Protein AF-A0AAP3A516-F1 (afdb_monomer_lite)

Structure (mmCIF, N/CA/C/O backbone):
data_AF-A0AAP3A516-F1
#
_entry.id   AF-A0AAP3A516-F1
#
loop_
_atom_site.group_PDB
_atom_site.id
_atom_site.type_symbol
_atom_site.label_atom_id
_atom_site.label_alt_id
_atom_site.label_comp_id
_atom_site.label_asym_id
_atom_site.label_entity_id
_atom_site.label_seq_id
_atom_site.pdbx_PDB_ins_code
_atom_site.Cartn_x
_atom_site.Cartn_y
_atom_site.Cartn_z
_atom_site.occupancy
_atom_site.B_iso_or_equiv
_atom_site.auth_seq_id
_atom_site.auth_comp_id
_atom_site.auth_asym_id
_atom_site.auth_atom_id
_atom_site.pdbx_PDB_model_num
ATOM 1 N N . ASP A 1 1 ? -17.434 3.857 7.312 1.00 88.25 1 ASP A N 1
ATOM 2 C CA . ASP A 1 1 ? -17.340 2.934 8.456 1.00 88.25 1 ASP A CA 1
ATOM 3 C C . ASP A 1 1 ? -15.912 2.413 8.502 1.00 88.25 1 ASP A C 1
ATOM 5 O O . ASP A 1 1 ? -15.502 1.729 7.568 1.00 88.25 1 ASP A O 1
ATOM 9 N N . VAL A 1 2 ? -15.137 2.855 9.497 1.00 93.06 2 VAL A N 1
ATOM 10 C CA . VAL A 1 2 ? -13.698 2.561 9.594 1.00 93.06 2 VAL A CA 1
ATOM 11 C C . VAL A 1 2 ? -13.474 1.065 9.796 1.00 93.06 2 VAL A C 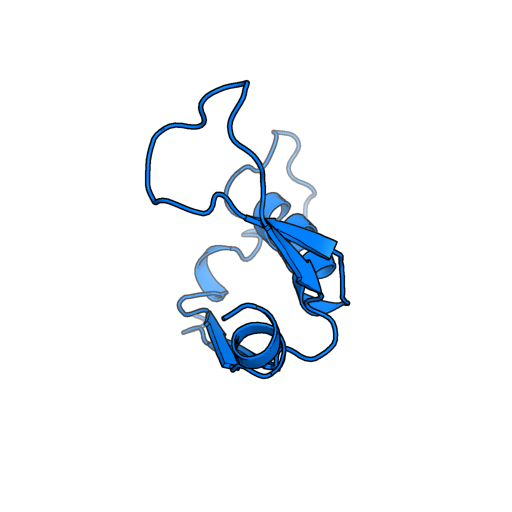1
ATOM 13 O O . VAL A 1 2 ? -12.673 0.476 9.078 1.00 93.06 2 VAL A O 1
ATOM 16 N N . GLU A 1 3 ? -14.244 0.416 10.671 1.00 95.44 3 GLU A N 1
ATOM 17 C CA . GLU A 1 3 ? -14.080 -1.013 10.967 1.00 95.44 3 GLU A CA 1
ATOM 18 C C . GLU A 1 3 ? -14.290 -1.891 9.730 1.00 95.44 3 GLU A C 1
ATOM 20 O O . GLU A 1 3 ? -13.541 -2.842 9.497 1.00 95.44 3 GLU A O 1
ATOM 25 N N . LYS A 1 4 ? -15.284 -1.550 8.899 1.00 96.06 4 LYS A N 1
ATOM 26 C CA . LYS A 1 4 ? -15.510 -2.238 7.620 1.00 96.06 4 LYS A CA 1
ATOM 27 C C . LYS A 1 4 ? -14.357 -2.010 6.642 1.00 96.06 4 LYS A C 1
ATOM 29 O O . LYS A 1 4 ? -13.925 -2.956 5.990 1.00 96.06 4 LYS A O 1
ATOM 34 N N . ALA A 1 5 ? -13.852 -0.779 6.549 1.00 95.00 5 ALA A N 1
ATOM 35 C CA . ALA A 1 5 ? -12.764 -0.428 5.637 1.00 95.00 5 ALA A CA 1
ATOM 36 C C . ALA A 1 5 ? -11.452 -1.156 5.978 1.00 95.00 5 ALA A C 1
ATOM 38 O O . ALA A 1 5 ? -10.767 -1.624 5.074 1.00 95.00 5 ALA A O 1
ATOM 39 N N . GLN A 1 6 ? -11.146 -1.339 7.268 1.00 97.69 6 GLN A N 1
ATOM 40 C CA . GLN A 1 6 ? -9.944 -2.051 7.732 1.00 97.69 6 GLN A CA 1
ATOM 41 C C . GLN A 1 6 ? -9.912 -3.545 7.364 1.00 97.69 6 GLN A C 1
ATOM 43 O O . GLN A 1 6 ? -8.887 -4.195 7.532 1.00 97.69 6 GLN A O 1
ATOM 48 N N . ARG A 1 7 ? -11.029 -4.107 6.888 1.00 97.50 7 ARG A N 1
ATOM 49 C CA . ARG A 1 7 ? -11.138 -5.496 6.406 1.00 97.50 7 ARG A CA 1
ATOM 50 C C . ARG A 1 7 ? -11.337 -5.570 4.890 1.00 97.50 7 ARG A C 1
ATOM 52 O O . ARG A 1 7 ? -11.743 -6.610 4.373 1.00 97.50 7 ARG A O 1
ATOM 59 N N . GLY A 1 8 ? -11.154 -4.445 4.204 1.00 97.81 8 GLY A N 1
ATOM 60 C CA . GLY A 1 8 ? -11.357 -4.316 2.771 1.00 97.81 8 GLY A CA 1
ATOM 61 C C . GLY A 1 8 ? -10.209 -4.884 1.941 1.00 97.81 8 GLY A C 1
ATOM 62 O O . GLY A 1 8 ? -9.209 -5.390 2.453 1.00 97.81 8 GLY A O 1
ATOM 63 N N . ILE A 1 9 ? -10.376 -4.755 0.627 1.00 98.25 9 ILE A N 1
ATOM 64 C CA . ILE A 1 9 ? -9.377 -5.110 -0.378 1.00 98.25 9 ILE A CA 1
ATOM 65 C C . ILE A 1 9 ? -9.053 -3.846 -1.171 1.00 98.25 9 ILE A C 1
ATOM 67 O O . ILE A 1 9 ? -9.963 -3.129 -1.592 1.00 98.25 9 ILE A O 1
ATOM 71 N N . VAL A 1 10 ? -7.767 -3.585 -1.380 1.00 98.12 10 VAL A N 1
ATOM 72 C CA . VAL A 1 10 ? -7.254 -2.498 -2.215 1.00 98.12 10 VAL A CA 1
ATOM 73 C C . VAL A 1 10 ? -6.546 -3.109 -3.417 1.00 98.12 10 VAL A C 1
ATOM 75 O O . VAL A 1 10 ? -5.633 -3.914 -3.255 1.00 98.12 10 VAL A O 1
ATOM 78 N N . TYR A 1 11 ? -6.957 -2.711 -4.620 1.00 98.25 11 TYR A N 1
ATOM 79 C CA . TYR A 1 11 ? -6.245 -3.022 -5.856 1.00 98.25 11 TYR A CA 1
ATOM 80 C C . TYR A 1 11 ? -5.445 -1.796 -6.302 1.00 98.25 11 TYR A C 1
ATOM 82 O O . TYR A 1 11 ? -6.002 -0.702 -6.404 1.00 98.25 11 TYR A O 1
ATOM 90 N N . ILE A 1 12 ? -4.150 -1.981 -6.546 1.00 97.56 12 ILE A N 1
ATOM 91 C CA . ILE A 1 12 ? -3.245 -0.972 -7.098 1.00 97.56 12 ILE A CA 1
ATOM 92 C C . ILE A 1 12 ? -2.878 -1.433 -8.503 1.00 97.56 12 ILE A C 1
ATOM 94 O O . ILE A 1 12 ? -2.170 -2.426 -8.650 1.00 97.56 12 ILE A O 1
ATOM 98 N N . ASP A 1 13 ? -3.375 -0.729 -9.514 1.00 97.00 13 ASP A N 1
ATOM 99 C CA . ASP A 1 13 ? -3.007 -0.977 -10.907 1.00 97.00 13 ASP A CA 1
ATOM 100 C C . ASP A 1 13 ? -1.731 -0.222 -11.292 1.00 97.00 13 ASP A C 1
ATOM 102 O O . ASP A 1 13 ? -1.302 0.691 -10.582 1.00 97.00 13 ASP A O 1
ATOM 106 N N . GLU A 1 14 ? -1.153 -0.580 -12.437 1.00 95.38 14 GLU A N 1
ATOM 107 C CA . GLU A 1 14 ? 0.023 0.084 -13.013 1.00 95.38 14 GLU A CA 1
ATOM 108 C C . GLU A 1 14 ? 1.231 0.177 -12.055 1.00 95.38 14 GLU A C 1
ATOM 110 O O . GLU A 1 14 ? 2.024 1.123 -12.114 1.00 95.38 14 GLU A O 1
ATOM 115 N N . ILE A 1 15 ? 1.425 -0.818 -11.176 1.00 94.44 15 ILE A N 1
ATOM 116 C CA . ILE A 1 15 ? 2.570 -0.846 -10.247 1.00 94.44 15 ILE A CA 1
ATOM 117 C C . ILE A 1 15 ? 3.918 -0.859 -10.996 1.00 94.44 15 ILE A C 1
ATOM 119 O O . ILE A 1 15 ? 4.942 -0.423 -10.469 1.00 94.44 15 ILE A O 1
ATOM 123 N N . ASP A 1 16 ? 3.923 -1.297 -12.259 1.00 92.00 16 ASP A N 1
ATOM 124 C CA . ASP A 1 16 ? 5.079 -1.232 -13.154 1.00 92.00 16 ASP A CA 1
ATOM 125 C C . ASP A 1 16 ? 5.559 0.208 -13.402 1.00 92.00 16 ASP A C 1
ATOM 127 O O . ASP A 1 16 ? 6.753 0.428 -13.616 1.00 92.00 16 ASP A O 1
ATOM 131 N N . LYS A 1 17 ? 4.680 1.214 -13.308 1.00 90.88 17 LYS A N 1
ATOM 132 C CA . LYS A 1 17 ? 5.021 2.622 -13.574 1.00 90.88 17 LYS A CA 1
ATOM 133 C C . LYS A 1 17 ? 5.859 3.268 -12.477 1.00 90.88 17 LYS A C 1
ATOM 135 O O . LYS A 1 17 ? 6.547 4.248 -12.755 1.00 90.88 17 LYS A O 1
ATOM 140 N N . ILE A 1 18 ? 5.825 2.721 -11.260 1.00 91.06 18 ILE A N 1
ATOM 141 C CA . ILE A 1 18 ? 6.624 3.212 -10.129 1.00 91.06 18 ILE A CA 1
ATOM 142 C C . ILE A 1 18 ? 7.932 2.430 -9.953 1.00 91.06 18 ILE A C 1
ATOM 144 O O . ILE A 1 18 ? 8.649 2.642 -8.975 1.00 91.06 18 ILE A O 1
ATOM 148 N N . SER A 1 19 ? 8.246 1.506 -10.867 1.00 85.25 19 SER A N 1
ATOM 149 C CA . SER A 1 19 ? 9.520 0.783 -10.883 1.00 85.25 19 SER A CA 1
ATOM 150 C C . SER A 1 19 ? 10.700 1.716 -11.191 1.00 85.25 19 SER A C 1
ATOM 152 O O . SER A 1 19 ? 10.568 2.723 -11.895 1.00 85.25 19 SER A O 1
ATOM 154 N N . ARG A 1 20 ? 11.882 1.401 -10.645 1.00 76.25 20 ARG A N 1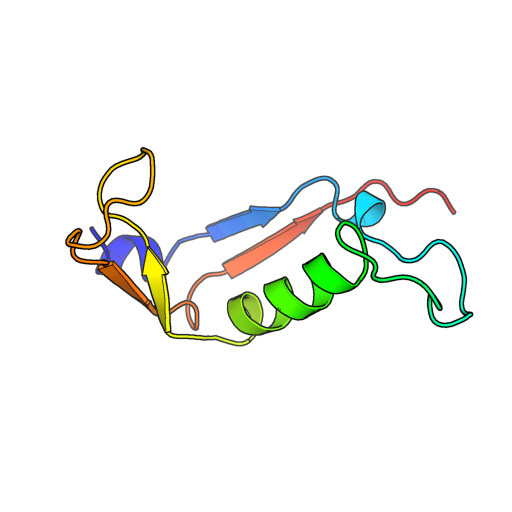
ATOM 155 C CA . ARG A 1 20 ? 13.109 2.118 -11.011 1.00 76.25 20 ARG A CA 1
ATOM 156 C C . ARG A 1 20 ? 13.493 1.767 -12.451 1.00 76.25 20 ARG A C 1
ATOM 158 O O . ARG A 1 20 ? 13.421 0.612 -12.851 1.00 76.25 20 ARG A O 1
ATOM 165 N N . LYS A 1 21 ? 13.973 2.762 -13.203 1.00 71.88 21 LYS A N 1
ATOM 166 C CA . LYS A 1 21 ? 14.466 2.578 -14.583 1.00 71.88 21 LYS A CA 1
ATOM 167 C C . LYS A 1 21 ? 15.915 2.080 -14.663 1.00 71.88 21 LYS A C 1
ATOM 169 O O . LYS A 1 21 ? 16.351 1.686 -15.739 1.00 71.88 21 LYS A O 1
ATOM 174 N N . SER A 1 22 ? 16.676 2.151 -13.571 1.00 73.19 22 SER A N 1
ATOM 175 C CA . SER A 1 22 ? 18.069 1.701 -13.510 1.00 73.19 22 SER A CA 1
ATOM 176 C C . SER A 1 22 ? 18.467 1.281 -12.093 1.00 73.19 22 SER A C 1
ATOM 178 O O . SER A 1 22 ? 17.875 1.733 -11.109 1.00 73.19 22 SER A O 1
ATOM 180 N N . ASP A 1 23 ? 19.497 0.435 -11.997 1.00 69.88 23 ASP A N 1
ATOM 181 C CA . ASP A 1 23 ? 20.042 -0.052 -10.721 1.00 69.88 23 ASP A CA 1
ATOM 182 C C . ASP A 1 23 ? 20.790 1.034 -9.934 1.00 69.88 23 ASP A C 1
ATOM 184 O O . ASP A 1 23 ? 20.943 0.941 -8.713 1.00 69.88 23 ASP A O 1
ATOM 188 N N . ASN A 1 24 ? 21.232 2.097 -10.613 1.00 71.62 24 ASN A N 1
ATOM 189 C CA . ASN A 1 24 ? 21.926 3.197 -9.961 1.00 71.62 24 ASN A CA 1
ATOM 190 C C . ASN A 1 24 ? 20.951 3.995 -9.078 1.00 71.62 24 ASN A C 1
ATOM 192 O O . ASN A 1 24 ? 19.900 4.422 -9.565 1.00 71.62 24 ASN A O 1
ATOM 196 N N . PRO A 1 25 ? 21.296 4.258 -7.802 1.00 66.56 25 PRO A N 1
ATOM 197 C CA . PRO A 1 25 ? 20.510 5.139 -6.951 1.00 66.56 25 PRO A CA 1
ATOM 198 C C . PRO A 1 25 ? 20.305 6.490 -7.638 1.00 66.56 25 PRO A C 1
ATOM 200 O O . PRO A 1 25 ? 21.265 7.107 -8.108 1.00 66.56 25 PRO A O 1
ATOM 203 N N . SER A 1 26 ? 19.056 6.952 -7.707 1.00 66.25 26 SER A N 1
ATOM 204 C CA . SER A 1 26 ? 18.764 8.268 -8.269 1.00 66.25 26 SER A CA 1
ATOM 205 C C . SER A 1 26 ? 19.434 9.343 -7.414 1.00 66.25 26 SER A C 1
ATOM 207 O O . SER A 1 26 ? 19.140 9.481 -6.229 1.00 66.25 26 SER A O 1
ATOM 209 N N . ILE A 1 27 ? 20.339 10.116 -8.019 1.00 67.44 27 ILE A N 1
ATOM 210 C CA . ILE A 1 27 ? 21.032 11.229 -7.351 1.00 67.44 27 ILE A CA 1
ATOM 211 C C . ILE A 1 27 ? 20.035 12.358 -7.035 1.00 67.44 27 ILE A C 1
ATOM 213 O O . ILE A 1 27 ? 20.157 13.055 -6.029 1.00 67.44 27 ILE A O 1
ATOM 217 N N . THR A 1 28 ? 19.016 12.527 -7.881 1.00 74.38 28 THR A N 1
ATOM 218 C CA . THR A 1 28 ? 17.911 13.470 -7.678 1.00 74.38 28 THR A CA 1
ATOM 219 C C . THR A 1 28 ? 16.740 12.803 -6.962 1.00 74.38 28 THR A C 1
ATOM 221 O O . THR A 1 28 ? 16.474 11.620 -7.166 1.00 74.38 28 THR A O 1
ATOM 224 N N . ARG A 1 29 ? 15.992 13.568 -6.159 1.00 73.12 29 ARG A N 1
ATOM 225 C CA . ARG A 1 29 ? 14.820 13.069 -5.425 1.00 73.12 29 ARG A CA 1
ATOM 226 C C . ARG A 1 29 ? 13.780 12.478 -6.384 1.00 73.12 29 ARG A C 1
ATOM 228 O O . ARG A 1 29 ? 13.160 13.216 -7.145 1.00 73.12 29 ARG A O 1
ATOM 235 N N . ASP A 1 30 ? 13.565 11.170 -6.298 1.00 74.25 30 ASP A N 1
ATOM 236 C CA . ASP A 1 30 ? 12.517 10.482 -7.044 1.00 74.25 30 ASP A CA 1
ATOM 237 C C . ASP A 1 30 ? 11.173 10.627 -6.316 1.00 74.25 30 ASP A C 1
ATOM 239 O O . ASP A 1 30 ? 10.972 10.109 -5.217 1.00 74.25 30 ASP A O 1
ATOM 243 N N . VAL A 1 31 ? 10.267 11.395 -6.916 1.00 78.19 31 VAL A N 1
ATOM 244 C CA . VAL A 1 31 ? 8.944 11.701 -6.352 1.00 78.19 31 VAL A CA 1
ATOM 245 C C . VAL A 1 31 ? 7.838 10.792 -6.886 1.00 78.19 31 VAL A C 1
ATOM 247 O O . VAL A 1 31 ? 6.734 10.829 -6.350 1.00 78.19 31 VAL A O 1
ATOM 250 N N . SER A 1 32 ? 8.116 9.992 -7.920 1.00 83.06 32 SER A N 1
ATOM 251 C CA . SER A 1 32 ? 7.105 9.212 -8.649 1.00 83.06 32 SER A CA 1
ATOM 252 C C . SER A 1 32 ? 7.422 7.722 -8.776 1.00 83.06 32 SER A C 1
ATOM 254 O O . SER A 1 32 ? 6.517 6.955 -9.076 1.00 83.06 32 SER A O 1
ATOM 256 N N . GLY A 1 33 ? 8.668 7.303 -8.557 1.00 88.00 33 GLY A N 1
ATOM 257 C CA . GLY A 1 33 ? 9.085 5.904 -8.578 1.00 88.00 33 GLY A CA 1
ATOM 258 C C . GLY A 1 33 ? 9.298 5.351 -7.173 1.00 88.00 33 GLY A C 1
ATOM 259 O O . GLY A 1 33 ? 8.352 5.075 -6.435 1.00 88.00 33 GLY A O 1
ATOM 260 N N . GLU A 1 34 ? 10.556 5.220 -6.766 1.00 87.56 34 GLU A N 1
ATOM 261 C CA . GLU A 1 34 ? 10.936 4.591 -5.500 1.00 87.56 34 GLU A CA 1
ATOM 262 C C . GLU A 1 34 ? 10.331 5.287 -4.277 1.00 87.56 34 GLU A C 1
ATOM 264 O O . GLU A 1 34 ? 9.925 4.617 -3.329 1.00 87.56 34 GLU A O 1
ATOM 269 N N . GLY A 1 35 ? 10.234 6.619 -4.283 1.00 88.62 35 GLY A N 1
ATOM 270 C CA . GLY A 1 35 ? 9.617 7.350 -3.175 1.00 88.62 35 GLY A CA 1
ATOM 271 C C . GLY A 1 35 ? 8.172 6.907 -2.918 1.00 88.62 35 GLY A C 1
ATOM 272 O O . GLY A 1 35 ? 7.739 6.839 -1.766 1.00 88.62 35 GLY A O 1
ATOM 273 N N . VAL A 1 36 ? 7.446 6.536 -3.979 1.00 92.81 36 VAL A N 1
ATOM 274 C CA . VAL A 1 36 ? 6.099 5.963 -3.878 1.00 92.81 36 VAL A CA 1
ATOM 275 C C . VAL A 1 36 ? 6.170 4.550 -3.304 1.00 92.81 36 VAL A C 1
ATOM 277 O O . VAL A 1 36 ? 5.414 4.241 -2.386 1.00 92.81 36 VAL A O 1
ATOM 280 N N . GLN A 1 37 ? 7.116 3.720 -3.757 1.00 92.12 37 GLN A N 1
ATOM 281 C CA . GLN A 1 37 ? 7.313 2.372 -3.207 1.00 92.12 37 GLN A CA 1
ATOM 282 C C . GLN A 1 37 ? 7.608 2.405 -1.700 1.00 92.12 37 GLN A C 1
ATOM 284 O O . GLN A 1 37 ? 6.958 1.705 -0.928 1.00 92.12 37 GLN A O 1
ATOM 289 N N . GLN A 1 38 ? 8.524 3.268 -1.253 1.00 90.88 38 GLN A N 1
ATOM 290 C CA . GLN A 1 38 ? 8.876 3.415 0.163 1.00 90.88 38 GLN A CA 1
ATOM 291 C C . GLN A 1 38 ? 7.688 3.873 1.021 1.00 90.88 38 GLN A C 1
ATOM 293 O O . GLN A 1 38 ? 7.553 3.462 2.175 1.00 90.88 38 GLN A O 1
ATOM 298 N N . ALA A 1 39 ? 6.817 4.724 0.475 1.00 91.88 39 ALA A N 1
ATOM 299 C CA . ALA A 1 39 ? 5.593 5.131 1.154 1.00 91.88 39 ALA A CA 1
ATOM 300 C C . ALA A 1 39 ? 4.565 3.988 1.218 1.00 91.88 39 ALA A C 1
ATOM 302 O O . ALA A 1 39 ? 3.965 3.774 2.272 1.00 91.88 39 ALA A O 1
ATOM 303 N N . LEU A 1 40 ? 4.397 3.236 0.124 1.00 95.69 40 LEU A N 1
ATOM 304 C CA . LEU A 1 40 ? 3.490 2.088 0.051 1.00 95.69 40 LEU A CA 1
ATOM 305 C C . LEU A 1 40 ? 3.886 0.968 1.015 1.00 95.69 40 LEU A C 1
ATOM 307 O O . LEU A 1 40 ? 2.998 0.374 1.619 1.00 95.69 40 LEU A O 1
ATOM 311 N N . LEU A 1 41 ? 5.186 0.724 1.226 1.00 95.88 41 LEU A N 1
ATOM 312 C CA . LEU A 1 41 ? 5.662 -0.289 2.178 1.00 95.88 41 LEU A CA 1
ATOM 313 C C . LEU A 1 41 ? 5.046 -0.106 3.569 1.00 95.88 41 LEU A C 1
ATOM 315 O O . LEU A 1 41 ? 4.550 -1.066 4.141 1.00 95.88 41 LEU A O 1
ATOM 319 N N . LYS A 1 42 ? 4.979 1.134 4.068 1.00 95.88 42 LYS A N 1
ATOM 320 C CA . LYS A 1 42 ? 4.393 1.432 5.386 1.00 95.88 42 LYS A CA 1
ATOM 321 C C . LYS A 1 42 ? 2.904 1.094 5.460 1.00 95.88 42 LYS A C 1
ATOM 323 O O . LYS A 1 42 ? 2.416 0.702 6.513 1.00 95.88 42 LYS A O 1
ATOM 328 N N . LEU A 1 43 ? 2.177 1.287 4.360 1.00 96.62 43 LEU A N 1
ATOM 329 C CA . LEU A 1 43 ? 0.749 0.979 4.283 1.00 96.62 43 LEU A CA 1
ATOM 330 C C . LEU A 1 43 ? 0.504 -0.528 4.179 1.00 96.62 43 LEU A C 1
ATOM 332 O O . LEU A 1 43 ? -0.424 -1.030 4.800 1.00 96.62 43 LEU A O 1
ATOM 336 N N . ILE A 1 44 ? 1.330 -1.235 3.405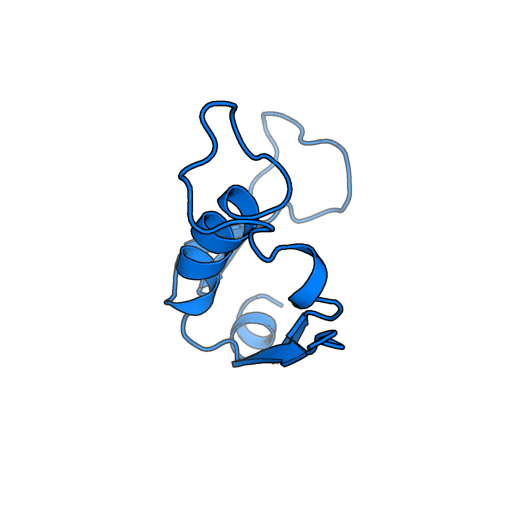 1.00 96.75 44 ILE A N 1
ATOM 337 C CA . ILE A 1 44 ? 1.196 -2.678 3.169 1.00 96.75 44 ILE A CA 1
ATOM 338 C C . ILE A 1 44 ? 1.651 -3.487 4.392 1.00 96.75 44 ILE A C 1
ATOM 340 O O . ILE A 1 44 ? 1.014 -4.477 4.734 1.00 96.75 44 ILE A O 1
ATOM 344 N N . GLU A 1 45 ? 2.733 -3.074 5.060 1.00 97.44 45 GLU A N 1
ATOM 345 C CA . GLU A 1 45 ? 3.236 -3.715 6.286 1.00 97.44 45 GLU A CA 1
ATOM 346 C C . GLU A 1 45 ? 2.242 -3.588 7.451 1.00 97.44 45 GLU A C 1
ATOM 348 O O . GLU A 1 45 ? 2.121 -4.488 8.280 1.00 97.44 45 GLU A O 1
ATOM 353 N N . GLY A 1 46 ? 1.501 -2.481 7.484 1.00 97.31 46 GLY A N 1
ATOM 354 C CA . GLY A 1 46 ? 0.557 -2.154 8.540 1.00 97.31 46 GLY A CA 1
ATOM 355 C C . GLY A 1 46 ? 0.989 -0.908 9.305 1.00 97.31 46 GLY A C 1
ATOM 356 O O . GLY A 1 46 ? 2.041 -0.838 9.936 1.00 97.31 46 GLY A O 1
ATOM 357 N N . THR A 1 47 ? 0.127 0.097 9.275 1.00 97.75 47 THR A N 1
ATOM 358 C CA . THR A 1 47 ? 0.284 1.362 9.989 1.00 97.75 47 THR A CA 1
ATOM 359 C C . THR A 1 47 ? -1.077 1.960 10.338 1.00 97.75 47 THR A C 1
ATOM 361 O O . THR A 1 47 ? -2.103 1.571 9.771 1.00 97.75 47 THR A O 1
ATOM 364 N N . ILE A 1 48 ? -1.073 2.948 11.234 1.00 97.56 48 ILE A N 1
ATOM 365 C CA . ILE A 1 48 ? -2.230 3.802 11.500 1.00 97.56 48 ILE A CA 1
ATOM 366 C C . ILE A 1 48 ? -2.185 4.987 10.528 1.00 97.56 48 ILE A C 1
ATOM 368 O O . ILE A 1 48 ? -1.420 5.935 10.710 1.00 97.56 48 ILE A O 1
ATOM 372 N N . ALA A 1 49 ? -2.986 4.916 9.465 1.00 94.94 49 ALA A N 1
ATOM 373 C CA . ALA A 1 49 ? -3.073 5.953 8.446 1.00 94.94 49 ALA A CA 1
ATOM 374 C C . ALA A 1 49 ? -4.105 7.023 8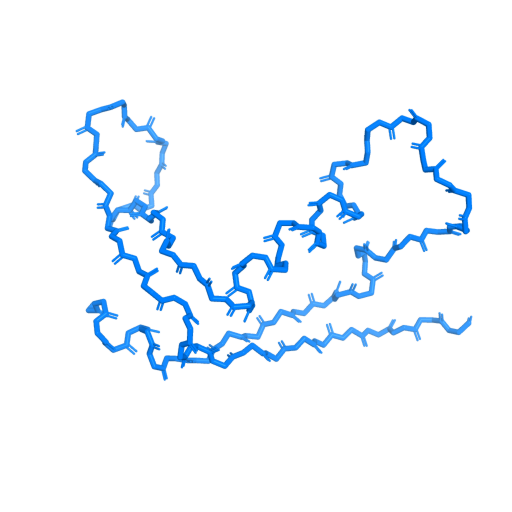.833 1.00 94.94 49 ALA A C 1
ATOM 376 O O . ALA A 1 49 ? -5.242 6.707 9.184 1.00 94.94 49 ALA A O 1
ATOM 377 N N . SER A 1 50 ? -3.727 8.299 8.715 1.00 92.56 50 SER A N 1
ATOM 378 C CA . SER A 1 50 ? -4.635 9.430 8.932 1.00 92.56 50 SER A CA 1
ATOM 379 C C . SER A 1 50 ? -5.325 9.844 7.627 1.00 92.56 50 SER A C 1
ATOM 381 O O . SER A 1 50 ? -4.672 10.307 6.691 1.00 92.56 50 SER A O 1
ATOM 383 N N . VAL A 1 51 ? -6.652 9.720 7.577 1.00 89.56 51 VAL A N 1
ATOM 384 C CA . VAL A 1 51 ? -7.491 9.971 6.394 1.00 89.56 51 VAL A CA 1
ATOM 385 C C . VAL A 1 51 ? -8.441 11.148 6.663 1.00 89.56 51 VAL A C 1
ATOM 387 O O . VAL A 1 51 ? -9.126 11.148 7.687 1.00 89.56 51 VAL A O 1
ATOM 390 N N . PRO A 1 52 ? -8.523 12.170 5.790 1.00 86.88 52 PRO A N 1
ATOM 391 C CA . PRO A 1 52 ? -9.502 13.241 5.956 1.00 86.88 52 PRO A CA 1
ATOM 392 C C . PRO A 1 52 ? -10.933 12.695 5.746 1.00 86.88 52 PRO A C 1
ATOM 394 O O . PRO A 1 52 ? -11.173 11.994 4.763 1.00 86.88 52 PRO A O 1
ATOM 397 N N . PRO A 1 53 ? -11.907 13.012 6.621 1.00 78.19 53 PRO A N 1
ATOM 398 C CA . PRO A 1 53 ? -13.266 12.455 6.563 1.00 78.19 53 PRO A CA 1
ATOM 399 C C . PRO A 1 53 ? -14.086 12.919 5.349 1.00 78.19 53 PRO A C 1
ATOM 401 O O . PRO A 1 53 ? -15.092 12.298 5.013 1.00 78.19 53 PRO A O 1
ATOM 404 N N . GLN A 1 54 ? -13.679 14.011 4.699 1.00 74.81 54 GLN A N 1
ATOM 405 C CA . GLN A 1 54 ? -14.321 14.562 3.506 1.00 74.81 54 GLN A CA 1
ATOM 406 C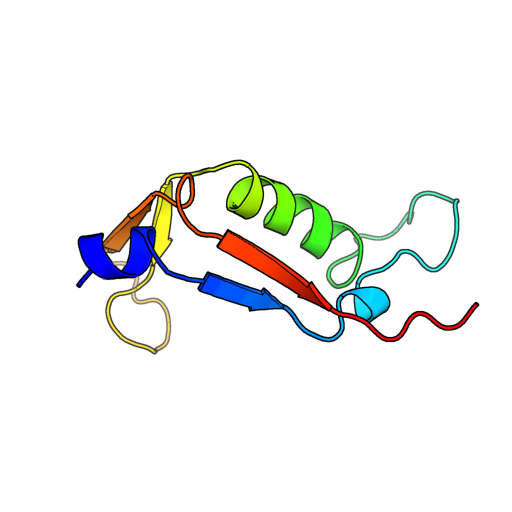 C . GLN A 1 54 ? -13.258 14.817 2.437 1.00 74.81 54 GLN A C 1
ATOM 408 O O . GLN A 1 54 ? -12.185 15.342 2.745 1.00 74.81 54 GLN A O 1
ATOM 413 N N . GLY A 1 55 ? -13.553 14.456 1.186 1.00 64.44 55 GLY A N 1
ATOM 414 C CA . GLY A 1 55 ? -12.696 14.790 0.050 1.00 64.44 55 GLY A CA 1
ATOM 415 C C . GLY A 1 55 ? -12.620 16.309 -0.129 1.00 64.44 55 GLY A C 1
ATOM 416 O O . GLY A 1 55 ? -13.649 16.971 -0.217 1.00 64.44 55 GLY A O 1
ATOM 417 N N . GLY A 1 56 ? -11.412 16.876 -0.151 1.00 65.38 56 GLY A N 1
ATOM 418 C CA . GLY A 1 56 ? -11.214 18.324 -0.244 1.00 65.38 56 GLY A CA 1
ATOM 419 C C . GLY A 1 56 ? -9.818 18.771 0.187 1.00 65.38 56 GLY A C 1
ATOM 420 O O . GLY A 1 56 ? -8.991 17.966 0.617 1.00 65.38 56 GLY A O 1
ATOM 421 N N . ARG A 1 57 ? -9.530 20.074 0.052 1.00 64.75 57 ARG A N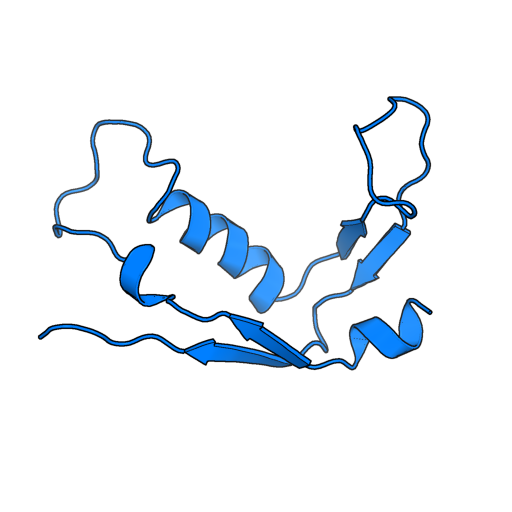 1
ATOM 422 C CA . ARG A 1 57 ? -8.260 20.659 0.511 1.00 64.75 57 ARG A CA 1
ATOM 423 C C . ARG A 1 57 ? -8.145 20.522 2.030 1.00 64.75 57 ARG A C 1
ATOM 425 O O . ARG A 1 57 ? -9.059 20.897 2.754 1.00 64.75 57 ARG A O 1
ATOM 432 N N . LYS A 1 58 ? -6.985 20.048 2.486 1.00 64.94 58 LYS A N 1
ATOM 433 C CA . LYS A 1 58 ? -6.611 19.909 3.898 1.00 64.94 58 LYS A CA 1
ATOM 434 C C . LYS A 1 58 ? -6.806 21.238 4.640 1.00 64.94 58 LYS A C 1
ATOM 436 O O . LYS A 1 58 ? -6.012 22.159 4.455 1.00 64.94 58 LYS A O 1
ATOM 441 N N . HIS A 1 59 ? -7.840 21.335 5.476 1.00 70.00 59 HIS A N 1
ATOM 442 C CA . HIS A 1 59 ? -7.989 22.462 6.395 1.00 70.00 59 HIS A CA 1
ATOM 443 C C . HIS A 1 59 ? -7.194 22.165 7.682 1.00 70.00 59 HIS A C 1
ATOM 445 O O . HIS A 1 59 ? -7.285 21.046 8.188 1.00 70.00 59 HIS A O 1
ATOM 451 N N . PRO A 1 60 ? -6.420 23.115 8.245 1.00 71.69 60 PRO A N 1
ATOM 452 C CA . PRO A 1 60 ? -5.527 22.848 9.383 1.00 71.69 60 PRO A CA 1
ATOM 453 C C . PRO A 1 60 ? -6.209 22.309 10.651 1.00 71.69 60 PRO A C 1
ATOM 455 O O . PRO A 1 60 ? -5.556 21.669 11.464 1.00 71.69 60 PRO A O 1
ATOM 458 N N . GLN A 1 61 ? -7.504 22.578 10.821 1.00 76.81 61 GLN A N 1
ATOM 459 C CA . GLN A 1 61 ? -8.304 22.187 11.991 1.00 76.81 61 GLN A CA 1
ATOM 460 C C . GLN A 1 61 ? -9.180 20.951 11.742 1.00 76.81 61 GLN A C 1
ATOM 462 O O . GLN A 1 61 ? -9.971 20.579 12.602 1.00 76.81 61 GLN A O 1
ATOM 467 N N . GLN A 1 62 ? -9.098 20.344 10.557 1.00 74.88 62 GLN A N 1
ATOM 468 C CA . GLN A 1 62 ? -9.922 19.187 10.233 1.00 74.88 62 GLN A CA 1
ATOM 469 C C . GLN A 1 62 ? -9.438 17.967 11.021 1.00 74.88 62 GLN A C 1
ATOM 471 O O . GLN A 1 62 ? -8.265 17.598 10.946 1.00 74.88 62 GLN A O 1
ATOM 476 N N . GLU A 1 63 ? -10.348 17.335 11.759 1.00 81.19 63 GLU A N 1
ATOM 477 C CA . GLU A 1 63 ? -10.072 16.064 12.422 1.00 81.19 63 GLU A CA 1
ATOM 478 C C . GLU A 1 63 ? -9.835 14.964 11.380 1.00 81.19 63 GLU A C 1
ATOM 480 O O . GLU A 1 63 ? -10.539 14.875 10.371 1.00 81.19 63 GLU A O 1
ATOM 485 N N . PHE A 1 64 ? -8.823 14.133 11.623 1.00 87.06 64 PHE A N 1
ATOM 486 C CA . PHE A 1 64 ? -8.483 12.998 10.771 1.00 87.06 64 PHE A CA 1
ATOM 487 C C . PHE A 1 64 ? -9.065 11.713 11.347 1.00 87.06 64 PHE A C 1
ATOM 489 O O . PHE A 1 64 ? -9.005 11.471 12.551 1.00 87.06 64 PHE A O 1
ATOM 496 N N . LEU A 1 65 ? -9.569 10.857 10.464 1.00 90.81 65 LEU A N 1
ATOM 497 C CA . LEU A 1 65 ? -9.905 9.482 10.796 1.00 90.81 65 LEU A CA 1
ATOM 498 C C . LEU A 1 65 ? -8.618 8.666 10.856 1.00 90.81 65 LEU A C 1
ATOM 500 O O . LEU A 1 65 ? -7.778 8.773 9.965 1.00 90.81 65 LEU A O 1
ATOM 504 N N . GLN A 1 66 ? -8.477 7.840 11.883 1.00 94.44 66 GLN A N 1
ATOM 505 C CA . GLN A 1 66 ? -7.376 6.890 11.986 1.00 94.44 66 GLN A CA 1
ATOM 506 C C . GLN A 1 66 ? -7.837 5.532 11.460 1.00 94.44 66 GLN A C 1
ATOM 508 O O . GLN A 1 66 ? -8.907 5.060 11.844 1.00 94.44 66 GLN A O 1
ATOM 513 N N . VAL A 1 67 ? -7.049 4.922 10.578 1.00 96.38 67 VAL A N 1
ATOM 514 C CA . VAL A 1 67 ? -7.360 3.633 9.948 1.00 96.38 67 VAL A CA 1
ATOM 515 C C . VAL A 1 67 ? -6.166 2.697 10.099 1.00 96.38 67 VAL A C 1
ATOM 517 O O . VAL A 1 67 ? -5.079 3.006 9.616 1.00 96.38 67 VAL A O 1
ATOM 520 N N . ASP A 1 68 ? -6.367 1.551 10.747 1.00 97.94 68 ASP A N 1
ATOM 521 C CA . ASP A 1 68 ? -5.372 0.476 10.805 1.00 97.94 68 ASP A CA 1
ATOM 522 C C . ASP A 1 68 ? -5.378 -0.333 9.500 1.00 97.94 68 ASP A C 1
ATOM 524 O O . ASP A 1 68 ? -6.384 -0.927 9.107 1.00 97.94 68 ASP A O 1
ATOM 528 N N . THR A 1 69 ? -4.238 -0.350 8.822 1.00 98.31 69 THR A N 1
ATOM 529 C CA . THR A 1 69 ? -4.064 -1.006 7.520 1.00 98.31 69 THR A CA 1
ATOM 530 C C . THR A 1 69 ? -3.611 -2.467 7.619 1.00 98.31 69 THR A C 1
ATOM 532 O O . THR A 1 69 ? -3.646 -3.167 6.612 1.00 98.31 69 THR A O 1
ATOM 535 N N . SER A 1 70 ? -3.283 -2.976 8.815 1.00 98.19 70 SER A N 1
ATOM 536 C CA . SER A 1 70 ? -2.712 -4.322 9.033 1.00 98.19 70 SER A CA 1
ATOM 537 C C . SER A 1 70 ? -3.581 -5.499 8.564 1.00 98.19 70 SER A C 1
ATOM 539 O O . SER A 1 70 ? -3.089 -6.616 8.410 1.00 98.19 70 SER A O 1
ATOM 541 N N . LYS A 1 71 ? -4.885 -5.275 8.355 1.00 97.88 71 LYS A N 1
ATOM 542 C CA . LYS A 1 71 ? -5.859 -6.292 7.912 1.00 97.88 71 LYS A CA 1
ATOM 543 C C . LYS A 1 71 ? -6.460 -6.007 6.536 1.00 97.88 71 LYS A C 1
ATOM 545 O O . LYS A 1 71 ? -7.385 -6.708 6.120 1.00 97.88 71 LYS A O 1
ATOM 550 N N . ILE A 1 72 ? -5.946 -4.998 5.841 1.00 98.38 72 ILE A N 1
ATOM 551 C CA . ILE A 1 72 ? -6.347 -4.687 4.473 1.00 98.38 72 ILE A CA 1
ATOM 552 C C . ILE A 1 72 ? -5.539 -5.576 3.531 1.00 98.38 72 ILE A C 1
ATOM 554 O O . ILE A 1 72 ? -4.313 -5.620 3.599 1.00 98.38 72 ILE A O 1
ATOM 558 N N . LEU A 1 73 ? -6.223 -6.281 2.631 1.00 98.31 73 LEU A N 1
ATOM 559 C CA . LEU A 1 73 ? -5.548 -7.032 1.576 1.00 98.31 73 LEU A CA 1
ATOM 560 C C . LEU A 1 73 ? -5.162 -6.076 0.445 1.00 98.31 73 LEU A C 1
ATOM 562 O O . LEU A 1 73 ? -6.035 -5.444 -0.147 1.00 98.31 73 LEU A O 1
ATOM 566 N N . PHE A 1 74 ? -3.876 -6.017 0.110 1.00 98.38 74 PHE A N 1
ATOM 567 C CA . PHE A 1 74 ? -3.379 -5.281 -1.050 1.00 98.38 74 PHE A CA 1
ATOM 568 C C . PHE A 1 74 ? -3.099 -6.241 -2.208 1.00 98.38 74 PHE A C 1
ATOM 570 O O . PHE A 1 74 ? -2.391 -7.234 -2.049 1.00 98.38 74 PHE A O 1
ATOM 577 N N . ILE A 1 75 ? -3.651 -5.931 -3.378 1.00 98.31 75 ILE A N 1
ATOM 578 C CA . ILE A 1 75 ? -3.396 -6.626 -4.640 1.00 98.31 75 ILE A CA 1
ATOM 579 C C . ILE A 1 75 ? -2.725 -5.620 -5.573 1.00 98.31 75 ILE A C 1
ATOM 581 O O . ILE A 1 75 ? -3.331 -4.611 -5.920 1.00 98.31 75 ILE A O 1
ATOM 585 N N . CYS A 1 76 ? -1.486 -5.886 -5.978 1.00 97.19 76 CYS A N 1
ATOM 586 C CA . CYS A 1 76 ? -0.738 -5.016 -6.885 1.00 97.19 76 CYS A CA 1
ATOM 587 C C . CYS A 1 76 ? -0.666 -5.663 -8.272 1.00 97.19 76 CYS A C 1
ATOM 589 O O . CYS A 1 76 ? -0.116 -6.755 -8.411 1.00 97.19 76 CYS A O 1
ATOM 591 N N . GLY A 1 77 ? -1.219 -4.995 -9.281 1.00 96.50 77 GLY A N 1
ATOM 592 C CA . GLY A 1 77 ? -1.177 -5.398 -10.682 1.00 96.50 77 GLY A CA 1
ATOM 593 C C . GLY A 1 77 ? -0.348 -4.426 -11.519 1.00 96.50 77 GLY A C 1
ATOM 594 O O . GLY A 1 77 ? -0.239 -3.244 -11.203 1.00 96.50 77 GLY A O 1
ATOM 595 N N . GLY A 1 78 ? 0.270 -4.937 -12.579 1.00 95.25 78 GLY A N 1
ATOM 596 C CA . GLY A 1 78 ? 1.040 -4.136 -13.524 1.00 95.25 78 GLY A CA 1
ATOM 597 C C . GLY A 1 78 ? 1.411 -4.939 -14.762 1.00 95.25 78 GLY A C 1
ATOM 598 O O . GLY A 1 78 ? 1.557 -6.163 -14.705 1.00 95.25 78 GLY A O 1
ATOM 599 N N . ALA A 1 79 ? 1.561 -4.245 -15.886 1.00 94.81 79 ALA A N 1
ATOM 600 C CA . ALA A 1 79 ? 1.955 -4.831 -17.161 1.00 94.81 79 ALA A CA 1
ATOM 601 C C . ALA A 1 79 ? 3.453 -4.591 -17.382 1.00 94.81 79 ALA A C 1
ATOM 603 O O . ALA A 1 79 ? 3.857 -3.663 -18.082 1.00 94.81 79 ALA A O 1
ATOM 604 N N . PHE A 1 80 ? 4.284 -5.413 -16.744 1.00 89.31 80 PHE A N 1
ATOM 605 C CA . PHE A 1 80 ? 5.737 -5.293 -16.843 1.00 89.31 80 PHE A CA 1
ATOM 606 C C . PHE A 1 80 ? 6.202 -5.581 -18.276 1.00 89.31 80 PHE A C 1
ATOM 608 O O . PHE A 1 80 ? 6.015 -6.684 -18.792 1.00 89.31 80 PHE A O 1
ATOM 615 N N . ALA A 1 81 ? 6.812 -4.583 -18.917 1.00 83.50 81 ALA A N 1
ATOM 616 C CA . ALA A 1 81 ? 7.583 -4.791 -20.135 1.00 83.50 81 ALA A CA 1
ATOM 617 C C . ALA A 1 81 ? 8.928 -5.417 -19.739 1.00 83.50 81 ALA A C 1
ATOM 619 O O . ALA A 1 81 ? 9.616 -4.869 -18.877 1.00 83.50 81 ALA A O 1
ATOM 620 N N . GLY A 1 82 ? 9.238 -6.587 -20.303 1.00 66.62 82 GLY A N 1
ATOM 621 C CA . GLY A 1 82 ? 10.511 -7.283 -20.084 1.00 66.62 82 GLY A CA 1
ATOM 622 C C . GLY A 1 82 ? 11.707 -6.561 -20.687 1.00 66.62 82 GLY A C 1
ATOM 623 O O . GLY A 1 82 ? 11.503 -5.755 -21.624 1.00 66.62 82 GLY A O 1
#

Radius of gyration: 15.52 Å; chains: 1; bounding box: 39×30×33 Å

pLDDT: mean 87.52, std 11.17, range [64.44, 98.38]

Organism: Escherichia coli (NCBI:txid562)

Secondary structure (DSSP, 8-state):
-HHHHTT-EEEE--GGGGS-SSSSPPSS--SSSHHHHHHHHHHHH--EEEE-SSSSS--TTPPPEEEE-TTPEEEE------

InterPro domains:
  IPR003959 ATPase, AAA-type, core [PF07724] (2-81)
  IPR027417 P-loop containing nucleoside triphosphate hydrolase [G3DSA:3.40.50.300] (1-82)
  IPR027417 P-loop containing nucleoside triphosphate hydrolase [SSF52540] (3-82)
  IPR050052 ATP-dependent Clp protease ATP-binding subunit ClpX [PTHR48102] (1-81)

Sequence (82 aa):
DVEKAQRGIVYIDEIDKISRKSDNPSITRDVSGEGVQQALLKLIEGTIASVPPQGGRKHPQQEFLQVDTSKILFICGGAFAG

Foldseek 3Di:
DQVVQLQEEAEAEALLFQDDPDPDPDPDDDPRHVVVVVVVCDLACWDFDWAQPDPDPDDVPGHTDTHINNNYHYHYYHDDDD